Protein AF-A0A9D4M6S8-F1 (afdb_monomer_lite)

Organism: Dreissena polymorpha (NCBI:txid45954)

pLDDT: mean 78.39, std 17.74, range [32.31, 92.69]

Secondary structure (DSSP, 8-state):
-EEEEEEETTTTEEEEEETTTTEEEEEESSS-S-EEEEE-SS-SSEEEEEEEGGGTEEEEEESS-SS----

Radius of gyration: 11.74 Å; chains: 1; bounding box: 33×16×28 Å

Structure (mmCIF, N/CA/C/O backbone):
data_AF-A0A9D4M6S8-F1
#
_entry.id   AF-A0A9D4M6S8-F1
#
loop_
_atom_site.group_PDB
_atom_site.id
_atom_site.type_symbol
_atom_site.label_atom_id
_atom_site.label_alt_id
_atom_site.label_comp_id
_atom_site.label_asym_id
_atom_site.label_entity_id
_atom_site.label_seq_id
_atom_site.pdbx_PDB_ins_code
_atom_site.Cartn_x
_atom_site.Cartn_y
_atom_site.Cartn_z
_atom_site.occupancy
_atom_site.B_iso_or_equiv
_atom_site.auth_seq_id
_atom_site.auth_comp_id
_atom_site.auth_asym_id
_atom_site.auth_atom_id
_atom_site.pdbx_PDB_model_num
ATOM 1 N N . MET A 1 1 ? 2.428 0.715 14.532 1.00 78.12 1 MET A N 1
ATOM 2 C CA . MET A 1 1 ? 3.403 -0.381 14.355 1.00 78.12 1 MET A CA 1
ATOM 3 C C . MET A 1 1 ? 3.219 -0.893 12.939 1.00 78.12 1 MET A C 1
ATOM 5 O O . MET A 1 1 ? 2.133 -0.733 12.393 1.00 78.12 1 MET A O 1
ATOM 9 N N . VAL A 1 2 ? 4.252 -1.458 12.312 1.00 81.81 2 VAL A N 1
ATOM 10 C CA . VAL A 1 2 ? 4.075 -2.041 10.975 1.00 81.81 2 VAL A CA 1
ATOM 11 C C . VAL A 1 2 ? 3.386 -3.394 11.129 1.00 81.81 2 VAL A C 1
ATOM 13 O O . VAL A 1 2 ? 3.988 -4.328 11.650 1.00 81.81 2 VAL A O 1
ATOM 16 N N . GLU A 1 3 ? 2.126 -3.477 10.706 1.00 81.44 3 GLU A N 1
ATOM 17 C CA . GLU A 1 3 ? 1.297 -4.687 10.854 1.00 81.44 3 GLU A CA 1
ATOM 18 C C . GLU A 1 3 ? 1.276 -5.541 9.579 1.00 81.44 3 GLU A C 1
ATOM 20 O O . GLU A 1 3 ? 1.079 -6.752 9.633 1.00 81.44 3 GLU A O 1
ATOM 25 N N . GLY A 1 4 ? 1.488 -4.926 8.413 1.00 85.56 4 GLY A N 1
ATOM 26 C CA . GLY A 1 4 ? 1.402 -5.622 7.135 1.00 85.56 4 GLY A CA 1
ATOM 27 C C . GLY A 1 4 ? 2.106 -4.889 6.007 1.00 85.56 4 GLY A C 1
ATOM 28 O O . GLY A 1 4 ? 2.243 -3.664 6.031 1.00 85.56 4 GLY A O 1
ATOM 29 N N . LEU A 1 5 ? 2.555 -5.660 5.020 1.00 90.00 5 LEU A N 1
ATOM 30 C CA . LEU A 1 5 ? 3.440 -5.206 3.957 1.00 90.00 5 LEU A CA 1
ATOM 31 C C . LEU A 1 5 ? 3.121 -5.953 2.656 1.00 90.00 5 LEU A C 1
ATOM 33 O O . LEU A 1 5 ? 2.809 -7.142 2.682 1.00 90.00 5 LEU A O 1
ATOM 37 N N . ALA A 1 6 ? 3.183 -5.253 1.527 1.00 90.12 6 AL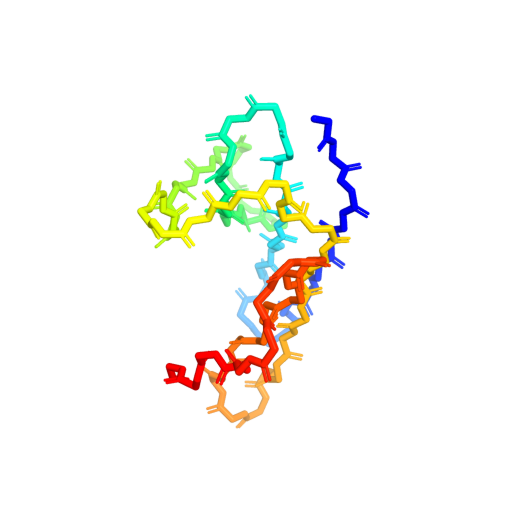A A N 1
ATOM 38 C CA . ALA A 1 6 ? 2.896 -5.788 0.202 1.00 90.12 6 ALA A CA 1
ATOM 39 C C . ALA A 1 6 ? 3.914 -5.285 -0.822 1.00 90.12 6 ALA A C 1
ATOM 41 O O . ALA A 1 6 ? 4.429 -4.174 -0.703 1.00 90.12 6 ALA A O 1
ATOM 42 N N . VAL A 1 7 ? 4.193 -6.101 -1.836 1.00 90.25 7 VAL A N 1
ATOM 43 C CA . VAL A 1 7 ? 5.217 -5.822 -2.847 1.00 90.25 7 VAL A CA 1
ATOM 44 C C . VAL A 1 7 ? 4.586 -5.812 -4.229 1.00 90.25 7 VAL A C 1
ATOM 46 O O . VAL A 1 7 ? 4.007 -6.809 -4.657 1.00 90.25 7 VAL A O 1
ATOM 49 N N . ASP A 1 8 ? 4.733 -4.695 -4.932 1.00 89.56 8 ASP A N 1
ATOM 50 C CA . ASP A 1 8 ? 4.496 -4.600 -6.365 1.00 89.56 8 ASP A CA 1
ATOM 51 C C . ASP A 1 8 ? 5.824 -4.830 -7.091 1.00 89.56 8 ASP A C 1
ATOM 53 O O . ASP A 1 8 ? 6.685 -3.950 -7.151 1.00 89.56 8 ASP A O 1
ATOM 57 N N . TRP A 1 9 ? 6.003 -6.039 -7.622 1.00 88.56 9 TRP A N 1
ATOM 58 C CA . TRP A 1 9 ? 7.210 -6.435 -8.351 1.00 88.56 9 TRP A CA 1
ATOM 59 C C . TRP A 1 9 ? 7.252 -5.920 -9.794 1.00 88.56 9 TRP A C 1
ATOM 61 O O . TRP A 1 9 ? 8.291 -6.023 -10.438 1.00 88.56 9 TRP A O 1
ATOM 71 N N . ILE A 1 10 ? 6.147 -5.391 -10.327 1.00 88.25 10 ILE A N 1
ATOM 72 C CA . ILE A 1 10 ? 6.112 -4.828 -11.681 1.00 88.25 10 ILE A CA 1
ATOM 73 C C . ILE A 1 10 ? 6.607 -3.386 -11.630 1.00 88.25 10 ILE A C 1
ATOM 75 O O . ILE A 1 10 ? 7.482 -2.994 -12.401 1.00 88.25 10 ILE A O 1
ATOM 79 N N . SER A 1 11 ? 6.076 -2.596 -10.694 1.00 86.88 11 SER A N 1
ATOM 80 C CA . SER A 1 11 ? 6.473 -1.198 -10.506 1.00 86.88 11 SER A CA 1
ATOM 81 C C . SER A 1 11 ? 7.656 -1.029 -9.551 1.00 86.88 11 SER A C 1
ATOM 83 O O . SER A 1 11 ? 8.134 0.087 -9.362 1.00 86.88 11 SER A O 1
ATOM 85 N N . ASN A 1 12 ? 8.088 -2.115 -8.912 1.00 91.44 12 ASN A N 1
ATOM 86 C CA . ASN A 1 12 ? 9.136 -2.152 -7.902 1.00 91.44 12 ASN A CA 1
ATOM 87 C C . ASN A 1 12 ? 8.871 -1.289 -6.656 1.00 91.44 12 ASN A C 1
ATOM 89 O O . ASN A 1 12 ? 9.777 -0.644 -6.117 1.00 91.44 12 ASN A O 1
ATOM 93 N N . ASN A 1 13 ? 7.625 -1.307 -6.187 1.00 90.38 13 ASN A N 1
ATOM 94 C CA . ASN A 1 13 ? 7.196 -0.568 -5.007 1.00 90.38 13 ASN A CA 1
ATOM 95 C C . ASN A 1 13 ? 6.870 -1.500 -3.840 1.00 90.38 13 ASN A C 1
ATOM 97 O O . ASN A 1 13 ? 6.409 -2.626 -4.015 1.00 90.38 13 ASN A O 1
ATOM 101 N N . ILE A 1 14 ? 7.065 -0.988 -2.634 1.00 91.44 14 ILE A N 1
ATOM 102 C CA . ILE A 1 14 ? 6.692 -1.628 -1.378 1.00 91.44 14 ILE A CA 1
ATOM 103 C C . ILE A 1 14 ? 5.622 -0.780 -0.696 1.00 91.44 14 ILE A C 1
ATOM 105 O O . ILE A 1 14 ? 5.746 0.441 -0.628 1.00 91.44 14 ILE A O 1
ATOM 109 N N . TYR A 1 15 ? 4.573 -1.423 -0.200 1.00 91.62 15 TYR A N 1
ATOM 110 C CA . TYR A 1 15 ? 3.485 -0.796 0.541 1.00 91.62 15 TYR A CA 1
ATOM 111 C C . TYR A 1 15 ? 3.456 -1.353 1.953 1.00 91.62 15 TYR A C 1
ATOM 113 O O . TYR A 1 15 ? 3.654 -2.551 2.133 1.00 91.62 15 TYR A O 1
ATOM 121 N N . TRP A 1 16 ? 3.164 -0.528 2.953 1.00 91.62 16 TRP A N 1
ATOM 122 C CA . TRP A 1 16 ? 2.961 -1.014 4.317 1.00 91.62 16 TRP A CA 1
ATOM 123 C C . TRP A 1 16 ? 1.893 -0.221 5.054 1.00 91.62 16 TRP A C 1
ATOM 125 O O . TRP A 1 16 ? 1.670 0.961 4.784 1.00 91.62 16 TRP A O 1
ATOM 135 N N . ALA A 1 17 ? 1.237 -0.911 5.983 1.00 90.88 17 ALA A N 1
ATOM 136 C CA . ALA A 1 17 ? 0.272 -0.355 6.915 1.00 90.88 17 ALA A CA 1
ATOM 137 C C . ALA A 1 17 ? 0.965 -0.018 8.239 1.00 90.88 17 ALA A C 1
ATOM 139 O O . ALA A 1 17 ? 1.661 -0.866 8.804 1.00 90.88 17 ALA A O 1
ATOM 140 N N . ASP A 1 18 ? 0.746 1.196 8.743 1.00 91.25 18 ASP A N 1
ATOM 141 C CA . ASP A 1 18 ? 1.189 1.607 10.072 1.00 91.25 18 ASP A CA 1
ATOM 142 C C . ASP A 1 18 ? -0.009 1.896 10.977 1.00 91.25 18 ASP A C 1
ATOM 144 O O . ASP A 1 18 ? -0.706 2.900 10.821 1.00 91.25 18 ASP A O 1
ATOM 148 N N . SER A 1 19 ? -0.215 1.011 11.951 1.00 89.81 19 SER A N 1
ATOM 149 C CA . SER A 1 19 ? -1.280 1.100 12.952 1.00 89.81 19 SER A CA 1
ATOM 150 C C . SER A 1 19 ? -1.071 2.187 14.007 1.00 89.81 19 SER A C 1
ATOM 152 O O . SER A 1 19 ? -1.992 2.479 14.759 1.00 89.81 19 SER A O 1
ATOM 154 N N . LEU A 1 20 ? 0.127 2.781 14.100 1.00 91.44 20 LEU A N 1
ATOM 155 C CA . LEU A 1 20 ? 0.402 3.867 15.051 1.00 91.44 20 LEU A CA 1
ATOM 156 C C . LEU A 1 20 ? -0.147 5.200 14.541 1.00 91.44 20 LEU A C 1
ATOM 158 O O . LEU A 1 20 ? -0.590 6.024 15.335 1.00 91.44 20 LEU A O 1
ATOM 162 N N . TYR A 1 21 ? -0.090 5.401 13.224 1.00 91.75 21 TYR A N 1
ATOM 163 C CA . TYR A 1 21 ? -0.493 6.644 12.570 1.00 91.75 21 TYR A CA 1
ATOM 164 C C . TYR A 1 21 ? -1.744 6.497 11.701 1.00 91.75 21 TYR A C 1
ATOM 166 O O . TYR A 1 21 ? -2.188 7.486 11.125 1.00 91.75 21 TYR A O 1
ATOM 174 N N . ASP A 1 22 ? -2.302 5.288 11.598 1.00 91.19 22 ASP A N 1
ATOM 175 C CA . ASP A 1 22 ? -3.407 4.959 10.697 1.00 91.19 22 ASP A CA 1
ATOM 176 C C . ASP A 1 22 ? -3.098 5.328 9.238 1.00 91.19 22 ASP A C 1
ATOM 178 O O . ASP A 1 22 ? -3.908 5.925 8.531 1.00 91.19 22 ASP A O 1
ATOM 182 N N . TRP A 1 23 ? -1.895 4.975 8.773 1.00 91.62 23 TRP A N 1
ATOM 183 C CA . TRP A 1 23 ? -1.416 5.299 7.427 1.00 91.62 23 TRP A CA 1
ATOM 184 C C . TRP A 1 23 ? -1.147 4.062 6.586 1.00 91.62 23 TRP A C 1
ATOM 186 O O . TRP A 1 23 ? -0.789 2.995 7.086 1.00 91.62 23 TRP A O 1
ATOM 196 N N . ILE A 1 24 ? -1.231 4.256 5.272 1.00 89.69 24 ILE A N 1
ATOM 197 C CA . ILE A 1 24 ? -0.608 3.378 4.289 1.00 89.69 24 ILE A CA 1
ATOM 198 C C . ILE A 1 24 ? 0.408 4.192 3.518 1.00 89.69 24 ILE A C 1
ATOM 200 O O . ILE A 1 24 ? 0.119 5.285 3.019 1.00 89.69 24 ILE A O 1
ATOM 204 N N . MET A 1 25 ? 1.605 3.640 3.426 1.00 92.25 25 MET A N 1
ATOM 205 C CA . MET A 1 25 ? 2.743 4.273 2.788 1.00 92.25 25 MET A CA 1
ATOM 206 C C . MET A 1 25 ? 3.233 3.426 1.624 1.00 92.25 25 MET A C 1
ATOM 208 O O . MET A 1 25 ? 3.029 2.214 1.600 1.00 92.25 25 MET A O 1
ATOM 212 N N . ILE A 1 26 ? 3.8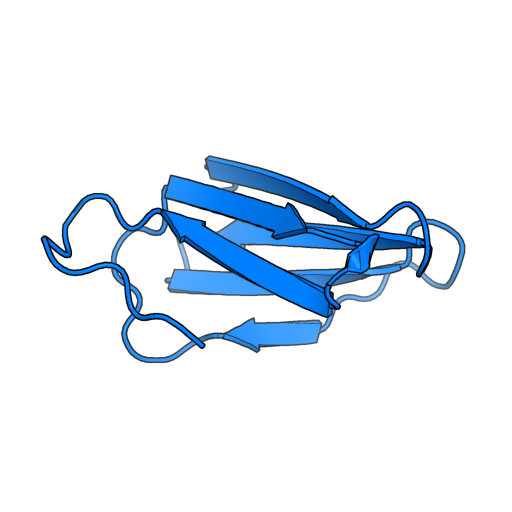67 4.092 0.664 1.00 92.44 26 ILE A N 1
ATOM 213 C CA . ILE A 1 26 ? 4.573 3.489 -0.462 1.00 92.44 26 ILE A CA 1
ATOM 214 C C . ILE A 1 26 ? 6.034 3.934 -0.435 1.00 92.44 26 ILE A C 1
ATOM 216 O O . ILE A 1 26 ? 6.325 5.101 -0.170 1.00 92.44 26 ILE A O 1
ATOM 220 N N . GLY A 1 27 ? 6.940 3.020 -0.747 1.00 92.69 27 GLY A N 1
ATOM 221 C CA . GLY A 1 27 ? 8.361 3.274 -0.950 1.00 92.69 27 GLY A CA 1
ATOM 222 C C . GLY A 1 27 ? 8.843 2.582 -2.219 1.00 92.69 27 GLY A C 1
ATOM 223 O O . GLY A 1 27 ? 8.230 1.622 -2.686 1.00 92.69 27 GLY A O 1
ATOM 224 N N . SER A 1 28 ? 9.946 3.071 -2.775 1.00 92.06 28 SER A N 1
ATOM 225 C CA . SER A 1 28 ? 10.645 2.363 -3.845 1.00 92.06 28 SER A CA 1
ATOM 226 C C . SER A 1 28 ? 11.551 1.293 -3.251 1.00 92.06 28 SER A C 1
ATOM 228 O O . SER A 1 28 ? 12.197 1.528 -2.231 1.00 92.06 28 SER A O 1
ATOM 230 N N . MET A 1 29 ? 11.627 0.127 -3.893 1.00 89.50 29 MET A N 1
ATOM 231 C CA . MET A 1 29 ? 12.545 -0.935 -3.467 1.00 89.50 29 MET A CA 1
ATOM 232 C C . MET A 1 29 ? 13.984 -0.723 -3.952 1.00 89.50 29 MET A C 1
ATOM 234 O O . MET A 1 29 ? 14.910 -1.259 -3.351 1.00 89.50 29 MET A O 1
ATOM 238 N N . TYR A 1 30 ? 14.182 0.043 -5.029 1.00 86.12 30 TYR A N 1
ATOM 239 C CA . TYR A 1 30 ? 15.501 0.201 -5.665 1.00 86.12 30 TYR A CA 1
ATOM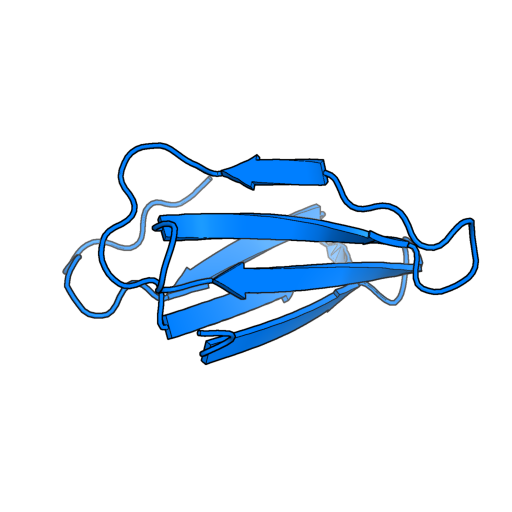 240 C C . TYR A 1 30 ? 16.007 1.638 -5.709 1.00 86.12 30 TYR A C 1
ATOM 242 O O . TYR A 1 30 ? 17.202 1.862 -5.892 1.00 86.12 30 TYR A O 1
ATOM 250 N N . THR A 1 31 ? 15.118 2.620 -5.584 1.00 78.25 31 THR A N 1
ATOM 251 C CA . THR A 1 31 ? 15.486 4.040 -5.600 1.00 78.25 31 THR A CA 1
ATOM 252 C C . THR A 1 31 ? 15.398 4.629 -4.193 1.00 78.25 31 THR A C 1
ATOM 254 O O . THR A 1 31 ? 14.909 3.972 -3.283 1.00 78.25 31 THR A O 1
ATOM 257 N N . ASN A 1 32 ? 15.959 5.833 -4.024 1.00 77.94 32 ASN A N 1
ATOM 258 C CA . ASN A 1 32 ? 16.111 6.617 -2.788 1.00 77.94 32 ASN A CA 1
ATOM 259 C C . ASN A 1 32 ? 15.188 6.197 -1.609 1.00 77.94 32 ASN A C 1
ATOM 261 O O . ASN A 1 32 ? 13.981 6.112 -1.829 1.00 77.94 32 ASN A O 1
ATOM 265 N N . PRO A 1 33 ? 15.698 6.042 -0.365 1.00 76.19 33 PRO A N 1
ATOM 266 C CA . PRO A 1 33 ? 14.990 5.451 0.791 1.00 76.19 33 PRO A CA 1
ATOM 267 C C . PRO A 1 33 ? 13.827 6.285 1.376 1.00 76.19 33 PRO A C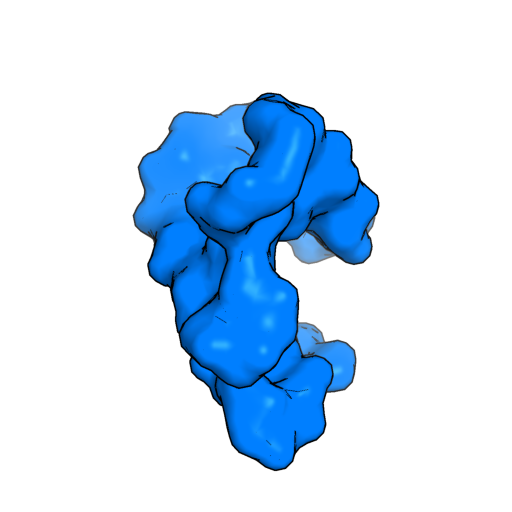 1
ATOM 269 O O . PRO A 1 33 ? 13.538 6.230 2.570 1.00 76.19 33 PRO A O 1
ATOM 272 N N . GLY A 1 34 ? 13.158 7.092 0.557 1.00 87.06 34 GLY A N 1
ATOM 273 C CA . GLY A 1 34 ? 11.977 7.852 0.934 1.00 87.06 34 GLY A CA 1
ATOM 274 C C . GLY A 1 34 ? 10.689 7.039 0.831 1.00 87.06 34 GLY A C 1
ATOM 275 O O . GLY A 1 34 ? 10.613 6.003 0.169 1.00 87.06 34 GLY A O 1
ATOM 276 N N . TYR A 1 35 ? 9.648 7.577 1.457 1.00 92.06 35 TYR A N 1
ATOM 277 C CA . TYR A 1 35 ? 8.294 7.058 1.370 1.00 92.06 35 TYR A CA 1
ATOM 278 C C . TYR A 1 35 ? 7.287 8.177 1.132 1.00 92.06 35 TYR A C 1
ATOM 280 O O . TYR A 1 35 ? 7.559 9.352 1.388 1.00 92.06 35 TYR A O 1
ATOM 288 N N . LYS A 1 36 ? 6.102 7.807 0.652 1.00 91.62 36 LYS A N 1
ATOM 289 C CA . LYS A 1 36 ? 4.952 8.698 0.501 1.00 91.62 36 LYS A CA 1
ATOM 290 C C . LYS A 1 36 ? 3.742 8.087 1.194 1.00 91.62 36 LYS A C 1
ATOM 292 O O . LYS A 1 36 ? 3.501 6.892 1.073 1.00 91.62 36 LYS A O 1
ATOM 297 N N . ILE A 1 37 ? 2.954 8.912 1.873 1.00 92.38 37 ILE A N 1
ATOM 298 C CA . ILE A 1 37 ? 1.658 8.505 2.424 1.00 92.38 37 ILE A CA 1
ATOM 299 C C . ILE A 1 37 ? 0.638 8.486 1.279 1.00 92.38 37 ILE A C 1
ATOM 301 O O . ILE A 1 37 ? 0.446 9.498 0.600 1.00 92.38 37 ILE A O 1
ATOM 305 N N . VAL A 1 38 ? 0.015 7.332 1.043 1.00 91.00 38 VAL A N 1
ATOM 306 C CA . VAL A 1 38 ? -0.983 7.129 -0.023 1.00 91.00 38 VAL A CA 1
ATOM 307 C C . VAL A 1 38 ? -2.408 7.073 0.513 1.00 91.00 38 VAL A C 1
ATOM 309 O O . VAL A 1 38 ? -3.328 7.466 -0.194 1.00 91.00 38 VAL A O 1
ATOM 312 N N . VAL A 1 39 ? -2.586 6.650 1.767 1.00 89.62 39 VAL A N 1
ATOM 313 C CA . VAL A 1 39 ? -3.873 6.681 2.473 1.00 89.62 39 VAL A CA 1
ATOM 314 C C . VAL A 1 39 ? -3.622 7.125 3.909 1.00 89.62 39 VAL A C 1
ATOM 316 O O . VAL A 1 39 ? -2.704 6.623 4.555 1.00 89.62 39 VAL A O 1
ATOM 319 N N . ARG A 1 40 ? -4.426 8.071 4.398 1.00 88.69 40 ARG A N 1
ATOM 320 C CA . ARG A 1 40 ? -4.358 8.586 5.778 1.00 88.69 40 ARG A CA 1
ATOM 321 C C . ARG A 1 40 ? -5.718 8.839 6.427 1.00 88.69 40 ARG A C 1
ATOM 323 O O . ARG A 1 40 ? -5.781 9.078 7.623 1.00 88.69 40 ARG A O 1
ATOM 330 N N . ASP A 1 41 ? -6.783 8.826 5.632 1.00 86.81 41 ASP A N 1
ATOM 331 C CA . ASP A 1 41 ? -8.133 9.166 6.066 1.00 86.81 41 ASP A CA 1
ATOM 332 C C . ASP A 1 41 ? -8.997 7.895 6.059 1.00 86.81 41 ASP A C 1
ATOM 334 O O . ASP A 1 41 ? -8.872 7.059 5.162 1.00 86.81 41 ASP A O 1
ATOM 338 N N . GLY A 1 42 ? -9.867 7.733 7.063 1.00 84.44 42 GLY A N 1
ATOM 339 C CA . GLY A 1 42 ? -10.781 6.582 7.166 1.00 84.44 42 GLY A CA 1
ATOM 340 C C . GLY A 1 42 ? -10.126 5.257 7.585 1.00 84.44 42 GLY A C 1
ATOM 341 O O . GLY A 1 42 ? -10.753 4.201 7.478 1.00 84.44 42 GLY A O 1
ATOM 342 N N . LEU A 1 43 ? -8.879 5.297 8.057 1.00 85.12 43 LEU A N 1
ATOM 343 C CA . LEU A 1 43 ? -8.171 4.152 8.620 1.00 85.12 43 LEU A CA 1
ATOM 344 C C . LEU A 1 43 ? -8.291 4.157 10.150 1.00 85.12 43 LEU A C 1
ATOM 346 O O . LEU A 1 43 ? -8.336 5.206 10.783 1.00 85.12 43 LEU A O 1
ATOM 350 N N . THR A 1 44 ? -8.397 2.969 10.740 1.00 88.00 44 THR A N 1
ATOM 351 C CA . THR A 1 44 ? -8.398 2.778 12.198 1.00 88.00 44 THR A CA 1
ATOM 352 C C . THR A 1 44 ? -7.807 1.409 12.485 1.00 88.00 44 THR A C 1
ATOM 354 O O . THR A 1 44 ? -8.445 0.393 12.208 1.00 88.00 44 THR A O 1
ATOM 357 N N . GLY A 1 45 ? -6.572 1.370 12.973 1.00 85.00 45 GLY A N 1
ATOM 358 C CA . GLY A 1 45 ? -5.804 0.145 13.179 1.00 85.00 45 GLY A CA 1
ATOM 359 C C . GLY A 1 45 ? -5.661 -0.702 11.907 1.00 85.00 45 GLY A C 1
ATOM 360 O O . GLY A 1 45 ? -6.093 -1.864 11.915 1.00 85.00 45 GLY A O 1
ATOM 361 N N . PRO A 1 46 ? -5.106 -0.163 10.799 1.00 85.31 46 PRO A N 1
ATOM 362 C CA . PRO A 1 46 ? -4.855 -0.952 9.599 1.00 85.31 46 PRO A CA 1
ATOM 363 C C . PRO A 1 46 ? -3.907 -2.113 9.930 1.00 85.31 46 PRO A C 1
ATOM 365 O O . PRO A 1 46 ? -2.827 -1.902 10.474 1.00 85.31 46 PRO A O 1
ATOM 368 N N . SER A 1 47 ? -4.319 -3.341 9.605 1.00 82.81 47 SER A N 1
ATOM 369 C CA . SER A 1 47 ? -3.585 -4.568 9.961 1.00 82.81 47 SER A CA 1
ATOM 370 C C . SER A 1 47 ? -3.003 -5.308 8.762 1.00 82.81 47 SER A C 1
ATOM 372 O O . SER A 1 47 ? -2.282 -6.288 8.924 1.00 82.81 47 SER A O 1
ATOM 374 N N . GLY A 1 48 ? -3.309 -4.870 7.542 1.00 83.50 48 GLY A N 1
ATOM 375 C CA . GLY A 1 48 ? -2.793 -5.512 6.345 1.00 83.50 48 GLY A CA 1
ATOM 376 C C . GLY A 1 48 ? -2.984 -4.687 5.084 1.00 83.50 48 GLY A C 1
ATOM 377 O O . GLY A 1 48 ? -3.952 -3.939 4.940 1.00 83.50 48 GLY A O 1
ATOM 378 N N . VAL A 1 49 ? -2.067 -4.889 4.146 1.00 86.50 49 VAL A N 1
ATOM 379 C CA . VAL A 1 49 ? -2.127 -4.383 2.777 1.00 86.50 49 VAL A CA 1
ATOM 380 C C . VAL A 1 49 ? -1.779 -5.532 1.832 1.00 86.50 49 VAL A C 1
ATOM 382 O O . VAL A 1 49 ? -0.982 -6.402 2.173 1.00 86.50 49 VAL A O 1
ATOM 385 N N . ALA A 1 50 ? -2.403 -5.559 0.665 1.00 86.62 50 ALA A N 1
ATOM 386 C CA . ALA A 1 50 ? -2.128 -6.469 -0.432 1.00 86.62 50 ALA A CA 1
ATOM 387 C C . ALA A 1 50 ? -2.180 -5.682 -1.746 1.00 86.62 50 ALA A C 1
ATOM 389 O O . ALA A 1 50 ? -2.834 -4.647 -1.844 1.00 86.62 50 ALA A O 1
ATOM 390 N N . VAL A 1 51 ? -1.480 -6.158 -2.767 1.00 83.94 51 VAL A N 1
ATOM 391 C CA . VAL A 1 51 ? -1.443 -5.521 -4.087 1.00 83.94 51 VAL A CA 1
ATOM 392 C C . VAL A 1 51 ? -1.703 -6.563 -5.160 1.00 83.94 51 VAL A C 1
ATOM 394 O O . VAL A 1 51 ? -1.367 -7.733 -4.988 1.00 83.94 51 VAL A O 1
ATOM 397 N N . HIS A 1 52 ? -2.311 -6.140 -6.264 1.00 83.06 52 HIS A N 1
ATOM 398 C CA . HIS A 1 52 ? -2.480 -6.936 -7.472 1.00 83.06 52 HIS A CA 1
ATOM 399 C C . HIS A 1 52 ? -1.753 -6.234 -8.626 1.00 83.06 52 HIS A C 1
ATOM 401 O O . HIS A 1 52 ? -2.387 -5.495 -9.387 1.00 83.06 52 HIS A O 1
ATOM 407 N N . PRO A 1 53 ? -0.441 -6.481 -8.797 1.00 79.50 53 PRO A N 1
ATOM 408 C CA . PRO A 1 53 ? 0.404 -5.730 -9.730 1.00 79.50 53 PRO A CA 1
ATOM 409 C C . PRO A 1 53 ? -0.127 -5.708 -11.166 1.00 79.50 53 PRO A C 1
ATOM 411 O O . PRO A 1 53 ? -0.153 -4.666 -11.809 1.00 79.50 53 PRO A O 1
ATOM 414 N N . GL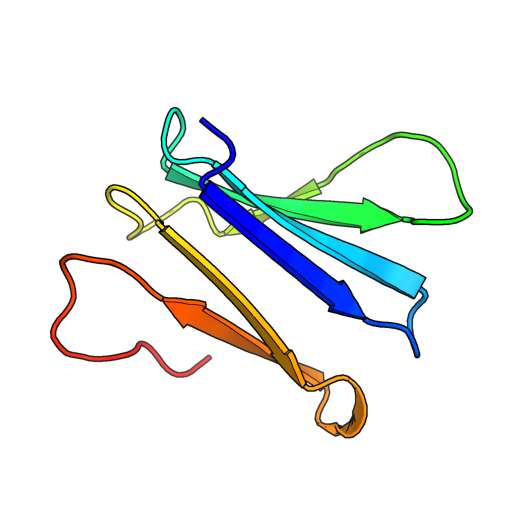U A 1 54 ? -0.655 -6.834 -11.654 1.00 80.81 54 GLU A N 1
ATOM 415 C CA . GLU A 1 54 ? -1.160 -6.946 -13.034 1.00 80.81 54 GLU A CA 1
ATOM 416 C C . GLU A 1 54 ? -2.444 -6.146 -13.310 1.00 80.81 54 GLU A C 1
ATOM 418 O O . GLU A 1 54 ? -2.760 -5.865 -14.463 1.00 80.81 54 GLU A O 1
ATOM 423 N N . LYS A 1 55 ? -3.206 -5.793 -12.266 1.00 73.69 55 LYS A N 1
ATOM 424 C CA . LYS A 1 55 ? -4.462 -5.034 -12.384 1.00 73.69 55 LYS A CA 1
ATOM 425 C C . LYS A 1 55 ? -4.329 -3.591 -11.902 1.00 73.69 55 LYS A C 1
ATOM 427 O O . LYS A 1 55 ? -5.263 -2.816 -12.075 1.00 73.69 55 LYS A O 1
ATOM 432 N N . GLY A 1 56 ? -3.191 -3.230 -11.304 1.00 64.31 56 GLY A N 1
ATOM 433 C CA . GLY A 1 56 ? -2.951 -1.905 -10.730 1.00 64.31 56 GLY A CA 1
ATOM 434 C C . GLY A 1 56 ? -3.783 -1.592 -9.481 1.00 64.31 56 GLY A C 1
ATOM 435 O O . GLY A 1 56 ? -3.914 -0.424 -9.130 1.00 64.31 56 GLY A O 1
ATOM 436 N N . TRP A 1 57 ? -4.386 -2.595 -8.830 1.00 58.50 57 TRP A N 1
ATOM 437 C CA . TRP A 1 57 ? -5.246 -2.404 -7.652 1.00 58.50 57 TRP A CA 1
ATOM 438 C C . TRP A 1 57 ? -4.498 -2.765 -6.365 1.00 58.50 57 TRP A C 1
ATOM 440 O O . TRP A 1 57 ? -3.705 -3.710 -6.349 1.00 58.50 57 TRP A O 1
ATOM 450 N N . SER A 1 58 ? -4.780 -2.060 -5.268 1.00 62.16 58 SER A N 1
ATOM 451 C CA . SER A 1 58 ? -4.291 -2.388 -3.925 1.00 62.16 58 SER A CA 1
ATOM 452 C C . SER A 1 58 ? -5.463 -2.660 -2.976 1.00 62.16 58 SER A C 1
ATOM 454 O O . SER A 1 58 ? -6.431 -1.912 -2.911 1.00 62.16 58 SER A O 1
ATOM 456 N N . PHE A 1 59 ? -5.390 -3.771 -2.244 1.00 60.41 59 PHE A N 1
ATOM 457 C CA . PHE A 1 59 ? -6.378 -4.191 -1.255 1.00 60.41 59 PHE A CA 1
ATOM 458 C C . PHE A 1 59 ? -5.879 -3.853 0.149 1.00 60.41 59 PHE A C 1
ATOM 460 O O . PHE A 1 59 ? -4.736 -4.132 0.500 1.00 60.41 59 PHE A O 1
ATOM 467 N N . ILE A 1 60 ? -6.744 -3.296 0.989 1.00 59.25 60 ILE A N 1
ATOM 468 C CA . ILE A 1 60 ? -6.420 -2.962 2.380 1.00 59.25 60 ILE A CA 1
ATOM 469 C C . ILE A 1 60 ? -7.311 -3.813 3.275 1.00 59.25 60 ILE A C 1
ATOM 471 O O . ILE A 1 60 ? -8.531 -3.831 3.105 1.00 59.25 60 ILE A O 1
ATOM 475 N N . ARG A 1 61 ? -6.722 -4.513 4.248 1.00 53.84 61 ARG A N 1
ATOM 476 C CA . ARG A 1 61 ? -7.487 -5.208 5.285 1.00 53.84 61 ARG A CA 1
ATOM 477 C C . ARG A 1 61 ? -7.512 -4.335 6.536 1.00 53.84 61 ARG A C 1
ATOM 479 O O . ARG A 1 61 ? -6.505 -4.191 7.225 1.00 53.84 61 ARG A O 1
ATOM 486 N N . ASN A 1 62 ? -8.674 -3.755 6.825 1.00 53.31 62 ASN A N 1
ATOM 487 C CA . ASN A 1 62 ? -8.946 -3.088 8.096 1.00 53.31 62 ASN A CA 1
ATOM 488 C C . ASN A 1 62 ? -9.639 -4.084 9.043 1.00 53.31 62 ASN A C 1
ATOM 490 O O . ASN A 1 62 ? -10.622 -4.723 8.670 1.00 53.31 62 ASN A O 1
ATOM 494 N N . SER A 1 63 ? -9.130 -4.217 10.267 1.00 48.56 63 SER A N 1
ATOM 495 C CA . SER A 1 63 ? -9.644 -5.129 11.297 1.00 48.56 63 SER A CA 1
ATOM 496 C C . SER A 1 63 ? -11.035 -4.753 11.832 1.00 48.56 63 SER A C 1
ATOM 498 O O . SER A 1 63 ? -11.634 -5.562 12.534 1.00 48.56 63 SER A O 1
ATOM 500 N N . PHE A 1 64 ? -11.568 -3.565 11.508 1.00 45.91 64 PHE A N 1
ATOM 501 C CA . PHE A 1 64 ? -12.841 -3.068 12.054 1.00 45.91 64 PHE A CA 1
ATOM 502 C C . PHE A 1 64 ? -13.885 -2.607 11.024 1.00 45.91 64 PHE A C 1
ATOM 504 O O . PHE A 1 64 ? -15.011 -2.294 11.412 1.00 45.91 64 PHE A O 1
ATOM 511 N N . ILE A 1 65 ? -13.597 -2.635 9.717 1.00 40.09 65 ILE A N 1
ATOM 512 C CA . ILE A 1 65 ? -14.592 -2.282 8.691 1.00 40.09 65 ILE A CA 1
ATOM 513 C C . ILE A 1 65 ? -15.133 -3.560 8.038 1.00 40.09 65 ILE A C 1
ATOM 515 O O . ILE A 1 65 ? -14.454 -4.231 7.268 1.00 40.09 65 ILE A O 1
ATOM 51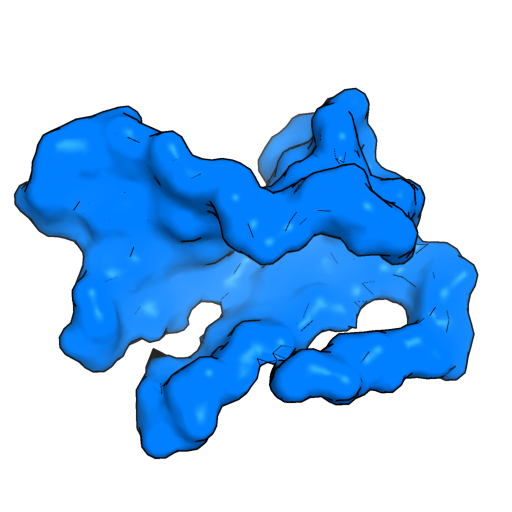9 N N . ARG A 1 66 ? -16.402 -3.880 8.325 1.00 35.12 66 ARG A N 1
ATOM 520 C CA . ARG A 1 66 ? -17.177 -4.993 7.729 1.00 35.12 66 ARG A CA 1
ATOM 521 C C . ARG A 1 66 ? -17.485 -4.837 6.229 1.00 35.12 66 ARG A C 1
ATOM 523 O O . ARG A 1 66 ? -18.192 -5.663 5.667 1.00 35.12 66 ARG A O 1
ATOM 530 N N . HIS A 1 67 ? -16.965 -3.802 5.586 1.00 32.56 67 HIS A N 1
ATOM 531 C CA . HIS A 1 67 ? -17.165 -3.508 4.175 1.00 32.56 67 HIS A CA 1
ATOM 532 C C . HIS A 1 67 ? -15.820 -3.069 3.609 1.00 32.56 67 HIS A C 1
ATOM 534 O O . HIS A 1 67 ? -15.371 -1.957 3.860 1.00 32.56 67 HIS A O 1
ATOM 540 N N . ALA A 1 68 ? -15.143 -3.980 2.914 1.00 32.31 68 ALA A N 1
ATOM 541 C CA . ALA A 1 68 ? -13.940 -3.646 2.172 1.00 32.31 68 ALA A CA 1
ATOM 542 C C . ALA A 1 68 ? -14.261 -2.468 1.238 1.00 32.31 68 ALA A C 1
ATOM 544 O O . ALA A 1 68 ? -15.107 -2.591 0.352 1.00 32.31 68 ALA A O 1
ATOM 545 N N . THR A 1 69 ? -13.638 -1.316 1.475 1.00 35.34 69 THR A N 1
ATOM 546 C CA . THR A 1 69 ? -13.675 -0.199 0.536 1.00 35.34 69 THR A CA 1
ATOM 547 C C . THR A 1 69 ? -12.870 -0.631 -0.682 1.00 35.34 69 THR A C 1
ATOM 549 O O . THR A 1 69 ? -11.649 -0.753 -0.612 1.00 35.34 69 THR A O 1
ATOM 552 N N . PHE A 1 70 ? -13.577 -0.924 -1.770 1.00 38.59 70 PHE A N 1
ATOM 553 C CA . PHE A 1 70 ? -12.996 -1.069 -3.097 1.00 38.59 70 PHE A CA 1
ATOM 554 C C . PHE A 1 70 ? -12.579 0.332 -3.560 1.00 38.59 70 PHE A C 1
ATOM 556 O O . PHE A 1 70 ? -13.442 1.202 -3.702 1.00 38.59 70 PHE A O 1
ATOM 563 N N . ILE A 1 71 ? -11.278 0.560 -3.733 1.00 46.00 71 ILE A N 1
ATOM 564 C CA . ILE A 1 71 ? -10.768 1.628 -4.601 1.00 46.00 71 ILE A CA 1
ATOM 565 C C . ILE A 1 71 ? -10.312 1.013 -5.917 1.00 46.00 71 ILE A C 1
ATOM 567 O O . ILE A 1 71 ? -9.806 -0.133 -5.873 1.00 46.00 71 ILE A O 1
#

Sequence (71 aa):
MVEGLAVDWISNNIYWADSLYDWIMIGSMYTNPGYKIVVRDGLTGPSGVAVHPEKGWSFIRNSFIRHATFI

Foldseek 3Di:
DFQEKEAQPVQQKIWTADQVQQFIWIDHNPDDGDIDTPDRPPGHRFRYKYDDNVVRFIWTDGPPDPDGPGD

InterPro domains:
  IPR011042 Six-bladed beta-propeller, TolB-like [G3DSA:2.120.10.30] (1-66)